Protein AF-A0A644SM08-F1 (afdb_monomer)

Secondary structure (DSSP, 8-state):
---HHHHHHHSEEEEEE-SS-EEEEEEEEE-GGGTTTTS-EEEEEEEETTB--HHHHHHHHHHHHHGGGGHHHHHHHHHHHS-HHHHSS---EEEEEEEE-SS-SS-SEEEEEEEEEEETTEEEEEEEEEEEETTEEEEEEE-S-TTS---

Sequence (151 aa):
MFTIQKIKDNFHLSKTFSFNENIGSYTETLTEEFSDFGGFCDIYIEEFNNEILQNQVDVFNNFLQNFKNYLPQINSYIFSNLTAFEKDTDNELIFDVVFVPQNNSKYDLVLICGKKIKFLFLDRRITLRIEFKNGLVKTIKRTNNSTEDNN

pLDDT: mean 87.85, std 10.82, range [53.0, 97.88]

Structure (mmCIF, N/CA/C/O backbone):
data_AF-A0A644SM08-F1
#
_entry.id   AF-A0A644SM08-F1
#
loop_
_atom_site.group_PDB
_atom_site.id
_atom_site.type_symbol
_atom_site.label_atom_id
_atom_site.label_alt_id
_atom_site.label_comp_id
_atom_site.label_asym_id
_atom_site.label_entity_id
_atom_site.label_seq_id
_atom_site.pdbx_PDB_ins_code
_atom_site.Cartn_x
_atom_site.Cartn_y
_atom_site.Cartn_z
_atom_site.occupancy
_atom_site.B_iso_or_equiv
_atom_site.auth_seq_id
_atom_site.auth_comp_id
_atom_site.auth_asym_id
_atom_site.auth_atom_id
_atom_site.pdbx_PDB_model_num
ATOM 1 N N . MET A 1 1 ? -9.375 13.840 3.794 1.00 89.31 1 MET A N 1
ATOM 2 C CA . MET A 1 1 ? -8.944 12.959 4.903 1.00 89.31 1 MET A CA 1
ATOM 3 C C . MET A 1 1 ? -10.092 12.052 5.307 1.00 89.31 1 MET A C 1
ATOM 5 O O . MET A 1 1 ? -11.234 12.511 5.418 1.00 89.31 1 MET A O 1
ATOM 9 N N . PHE A 1 2 ? -9.775 10.776 5.486 1.00 94.94 2 PHE A N 1
ATOM 10 C CA . PHE A 1 2 ? -10.678 9.722 5.926 1.00 94.94 2 PHE A CA 1
ATOM 11 C C . PHE A 1 2 ? -10.807 9.707 7.451 1.00 94.94 2 PHE A C 1
ATOM 13 O O . PHE A 1 2 ? -9.901 10.124 8.170 1.00 94.94 2 PHE A O 1
ATOM 20 N N . THR A 1 3 ? -11.948 9.223 7.930 1.00 97.75 3 THR A N 1
ATOM 21 C CA . THR A 1 3 ? -12.199 8.869 9.332 1.00 97.75 3 THR A CA 1
ATOM 22 C C . THR A 1 3 ? -12.580 7.393 9.382 1.00 97.75 3 THR A C 1
ATOM 24 O O . THR A 1 3 ? -12.986 6.845 8.356 1.00 97.75 3 THR A O 1
ATOM 27 N N . ILE A 1 4 ? -12.515 6.758 10.559 1.00 97.44 4 ILE A N 1
ATOM 28 C CA . ILE A 1 4 ? -13.003 5.376 10.728 1.00 97.44 4 ILE A CA 1
ATOM 29 C C . ILE A 1 4 ? -14.440 5.256 10.208 1.00 97.44 4 ILE A C 1
ATOM 31 O O . ILE A 1 4 ? -14.737 4.355 9.434 1.00 97.44 4 ILE A O 1
ATOM 35 N N . GLN A 1 5 ? -15.312 6.203 10.573 1.00 96.75 5 GLN A N 1
ATOM 36 C CA . GLN A 1 5 ? -16.707 6.198 10.137 1.00 96.75 5 GLN A CA 1
ATOM 37 C C . GLN A 1 5 ? -16.832 6.266 8.608 1.00 96.75 5 GLN A C 1
ATOM 39 O O . GLN A 1 5 ? -17.524 5.445 8.025 1.00 96.75 5 GLN A O 1
ATOM 44 N N . LYS A 1 6 ? -16.092 7.165 7.940 1.00 96.31 6 LYS A N 1
ATOM 45 C CA . LYS A 1 6 ? -16.103 7.253 6.469 1.00 96.31 6 LYS A CA 1
ATOM 46 C C . LYS A 1 6 ? -15.621 5.972 5.795 1.00 96.31 6 LYS A C 1
ATOM 48 O O . LYS A 1 6 ? -16.157 5.614 4.757 1.00 96.31 6 LYS A O 1
ATOM 53 N N . ILE A 1 7 ? -14.611 5.306 6.358 1.00 96.31 7 ILE A N 1
ATOM 54 C CA . ILE A 1 7 ? -14.143 4.015 5.840 1.00 96.31 7 ILE A CA 1
ATOM 55 C C . ILE A 1 7 ? -15.256 2.979 5.989 1.00 96.31 7 ILE A C 1
ATOM 57 O O . ILE A 1 7 ? -15.602 2.323 5.019 1.00 96.31 7 ILE A O 1
ATOM 61 N N . LYS A 1 8 ? -15.876 2.880 7.169 1.00 95.06 8 LYS A N 1
ATOM 62 C CA . LYS A 1 8 ? -16.958 1.919 7.419 1.00 95.06 8 LYS A CA 1
ATOM 63 C C . LYS A 1 8 ? -18.197 2.146 6.549 1.00 95.06 8 LYS A C 1
ATOM 65 O O . LYS A 1 8 ? -18.844 1.171 6.186 1.00 95.06 8 LYS A O 1
ATOM 70 N N . ASP A 1 9 ? -18.515 3.402 6.248 1.00 95.19 9 ASP A N 1
ATOM 71 C CA . ASP A 1 9 ? -19.698 3.769 5.464 1.00 95.19 9 ASP A CA 1
ATOM 72 C C . ASP A 1 9 ? -19.484 3.598 3.957 1.00 95.19 9 ASP A C 1
ATOM 74 O O . ASP A 1 9 ? -20.421 3.239 3.247 1.00 95.19 9 ASP A O 1
ATOM 78 N N . ASN A 1 10 ? -18.269 3.868 3.468 1.00 94.94 10 ASN A N 1
ATOM 79 C CA . ASN A 1 10 ? -18.007 3.949 2.033 1.00 94.94 10 ASN A CA 1
ATOM 80 C C . ASN A 1 10 ? -17.279 2.722 1.480 1.00 94.94 10 ASN A C 1
ATOM 82 O O . ASN A 1 10 ? -17.502 2.377 0.330 1.00 94.94 10 ASN A O 1
ATOM 86 N N . PHE A 1 11 ? -16.419 2.070 2.268 1.00 96.06 11 PHE A N 1
ATOM 87 C CA . PHE A 1 11 ? -15.600 0.967 1.770 1.00 96.06 11 PHE A CA 1
ATOM 88 C C . PHE A 1 11 ? -16.375 -0.345 1.874 1.00 96.06 11 PHE A C 1
ATOM 90 O O . PHE A 1 11 ? -17.098 -0.600 2.841 1.00 96.06 11 PHE A O 1
ATOM 97 N N . HIS A 1 12 ? -16.155 -1.235 0.914 1.00 95.38 12 HIS A N 1
ATOM 98 C CA . HIS A 1 12 ? -16.712 -2.575 0.944 1.00 95.38 12 HIS A CA 1
ATOM 99 C C . HIS A 1 12 ? -15.970 -3.452 1.959 1.00 95.38 12 HIS A C 1
ATOM 101 O O . HIS A 1 12 ? -14.757 -3.647 1.859 1.00 95.38 12 HIS A O 1
ATOM 107 N N . LEU A 1 13 ? -16.700 -4.037 2.908 1.00 92.12 13 LEU A N 1
ATOM 108 C CA . LEU A 1 13 ? -16.140 -4.970 3.880 1.00 92.12 13 LEU A CA 1
ATOM 109 C C . LEU A 1 13 ? -16.097 -6.397 3.322 1.00 92.12 13 LEU A C 1
ATOM 111 O O . LEU A 1 13 ? -17.131 -7.034 3.129 1.00 92.12 13 LEU A O 1
ATOM 115 N N . SER A 1 14 ? -14.890 -6.927 3.137 1.00 87.62 14 SER A N 1
ATOM 116 C CA . SER A 1 14 ? -14.657 -8.346 2.869 1.00 87.62 14 SER A CA 1
ATOM 117 C C . SER A 1 14 ? -14.242 -9.053 4.155 1.00 87.62 14 SER A C 1
ATOM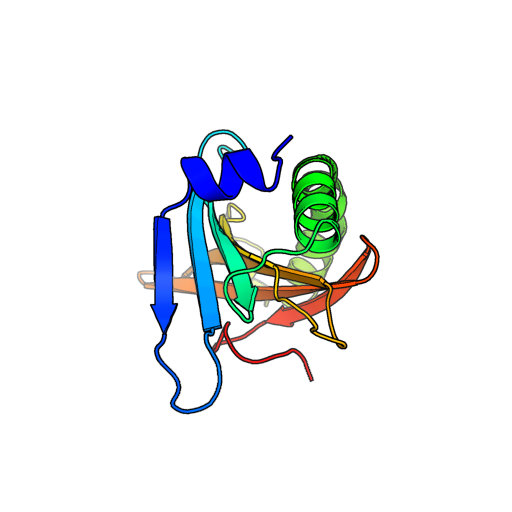 119 O O . SER A 1 14 ? -13.272 -8.654 4.797 1.00 87.62 14 SER A O 1
ATOM 121 N N . LYS A 1 15 ? -14.961 -10.110 4.544 1.00 81.50 15 LYS A N 1
ATOM 122 C CA . LYS A 1 15 ? -14.636 -10.906 5.736 1.00 81.50 15 LYS A CA 1
ATOM 123 C C . LYS A 1 15 ? -14.045 -12.248 5.348 1.00 81.50 15 LYS A C 1
ATOM 125 O O . LYS A 1 15 ? -14.609 -12.955 4.515 1.00 81.50 15 LYS A O 1
ATOM 130 N N . THR A 1 16 ? -12.973 -12.632 6.030 1.00 71.12 16 THR A N 1
ATOM 131 C CA . THR A 1 16 ? -12.453 -13.998 5.985 1.00 71.12 16 THR A CA 1
ATOM 132 C C . THR A 1 16 ? -12.786 -14.665 7.312 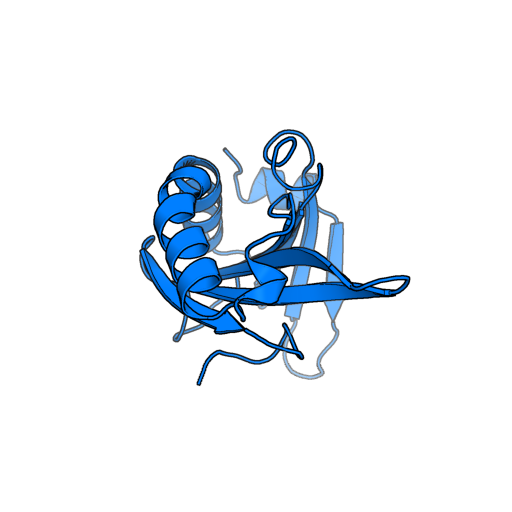1.00 71.12 16 THR A C 1
ATOM 134 O O . THR A 1 16 ? -12.274 -14.284 8.360 1.00 71.12 16 THR A O 1
ATOM 137 N N . PHE A 1 17 ? -13.686 -15.648 7.289 1.00 54.59 17 PHE A N 1
ATOM 138 C CA . PHE A 1 17 ? -14.076 -16.346 8.511 1.00 54.59 17 PHE A CA 1
ATOM 139 C C . PHE A 1 17 ? -12.970 -17.331 8.912 1.00 54.59 17 PHE A C 1
ATOM 141 O O . PHE A 1 17 ? -12.746 -18.332 8.230 1.00 54.59 17 PHE A O 1
ATOM 148 N N . SER A 1 18 ? -12.273 -17.046 10.010 1.00 58.38 18 SER A N 1
ATOM 149 C CA . SER A 1 18 ? -11.349 -17.969 10.671 1.00 58.38 18 SER A CA 1
ATOM 150 C C . SER A 1 18 ? -12.001 -18.480 11.956 1.00 58.38 18 SER A C 1
ATOM 152 O O . SER A 1 18 ? -12.694 -17.738 12.646 1.00 58.38 18 SER A O 1
ATOM 154 N N . PHE A 1 19 ? -11.785 -19.756 12.293 1.00 53.00 19 PHE A N 1
ATOM 155 C CA . PHE A 1 19 ? -12.400 -20.408 13.460 1.00 53.00 19 PHE A CA 1
ATOM 156 C C . PHE A 1 19 ? -12.102 -19.712 14.801 1.00 53.00 19 PHE A C 1
ATOM 158 O O . PHE A 1 19 ? -12.858 -19.913 15.747 1.00 53.00 19 PHE A O 1
ATOM 165 N N . ASN A 1 20 ? -11.043 -18.898 14.881 1.00 55.78 20 ASN A N 1
ATOM 166 C CA . ASN A 1 20 ? -10.598 -18.257 16.122 1.00 55.78 20 ASN A CA 1
ATOM 167 C C . ASN A 1 20 ? -10.485 -16.727 16.040 1.00 55.78 20 ASN A C 1
ATOM 169 O O . ASN A 1 20 ? -10.263 -16.097 17.070 1.00 55.78 20 ASN A O 1
ATOM 173 N N . GLU A 1 21 ? -10.616 -16.121 14.855 1.00 63.12 21 GLU A N 1
ATOM 174 C CA . GLU A 1 21 ? -10.389 -14.684 14.658 1.00 63.12 21 GLU A CA 1
ATOM 175 C C . GLU A 1 21 ? -11.327 -14.132 13.579 1.00 63.12 21 GLU A C 1
ATOM 177 O O . GLU A 1 21 ? -11.456 -14.697 12.492 1.00 63.12 21 GLU A O 1
ATOM 182 N N . ASN A 1 22 ? -11.979 -13.004 13.871 1.00 73.62 22 ASN A N 1
ATOM 183 C CA . ASN A 1 22 ? -12.723 -12.253 12.863 1.00 73.62 22 ASN A CA 1
ATOM 184 C C . ASN A 1 22 ? -11.749 -11.300 12.172 1.00 73.62 22 ASN A C 1
ATOM 186 O O . ASN A 1 22 ? -11.550 -10.181 12.648 1.00 73.62 22 ASN A O 1
ATOM 190 N N . ILE A 1 23 ? -11.138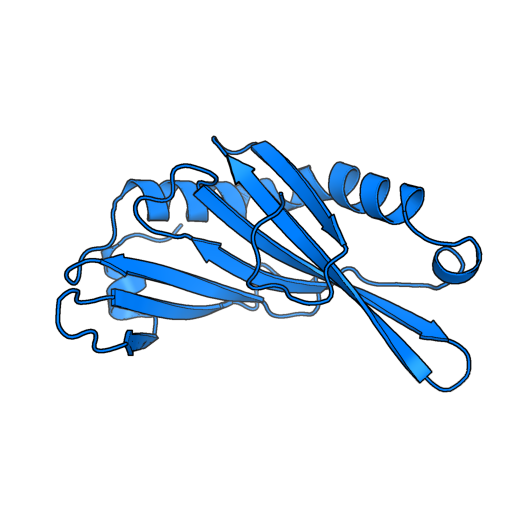 -11.770 11.085 1.00 84.50 23 ILE A N 1
ATOM 191 C CA . ILE A 1 23 ? -10.262 -10.960 10.238 1.00 84.50 23 ILE A CA 1
ATOM 192 C C . ILE A 1 23 ? -11.048 -10.533 9.002 1.00 84.50 23 ILE A C 1
ATOM 194 O O . ILE A 1 23 ? -11.675 -11.348 8.315 1.00 84.50 23 ILE A O 1
ATOM 198 N N . GLY A 1 24 ? -11.009 -9.246 8.706 1.00 89.50 24 GLY A N 1
ATOM 199 C CA . GLY A 1 24 ? -11.612 -8.678 7.511 1.00 89.50 24 GLY A CA 1
ATOM 200 C C . GLY A 1 24 ? -10.750 -7.565 6.947 1.00 89.50 24 GLY A C 1
ATOM 201 O O . GLY A 1 24 ? -9.762 -7.163 7.551 1.00 89.50 24 GLY A O 1
ATOM 202 N N . SER A 1 25 ? -11.148 -7.054 5.791 1.00 92.69 25 SER A N 1
ATOM 203 C CA . SER A 1 25 ? -10.562 -5.853 5.213 1.00 92.69 25 SER A CA 1
ATOM 204 C C . SER A 1 25 ? -11.657 -4.988 4.618 1.00 92.69 25 SER A C 1
ATOM 206 O O . SER A 1 25 ? -12.497 -5.466 3.851 1.00 92.69 25 SER A O 1
ATOM 208 N N . TYR A 1 26 ? -11.616 -3.703 4.944 1.00 95.88 26 TYR A N 1
ATOM 209 C CA . TYR A 1 26 ? -12.343 -2.678 4.213 1.00 95.88 26 TYR A CA 1
ATOM 210 C C . TYR A 1 26 ? -11.579 -2.360 2.933 1.00 95.88 26 TYR A C 1
ATOM 212 O O . TYR A 1 26 ? -10.374 -2.104 2.973 1.00 95.88 26 TYR A O 1
ATOM 220 N N . THR A 1 27 ? -12.288 -2.399 1.810 1.00 96.31 27 THR A N 1
ATOM 221 C CA . THR A 1 27 ? -11.727 -2.299 0.462 1.00 96.31 27 THR A CA 1
ATOM 222 C C . THR A 1 27 ? -12.416 -1.219 -0.354 1.00 96.31 27 THR A C 1
ATOM 224 O O . THR A 1 27 ? -13.639 -1.106 -0.311 1.00 96.31 27 THR A O 1
ATOM 227 N N . GLU A 1 28 ? -11.638 -0.426 -1.081 1.00 96.31 28 GLU A N 1
ATOM 228 C CA . GLU A 1 28 ? -12.138 0.604 -1.996 1.00 96.31 28 GLU A CA 1
ATOM 229 C C . GLU A 1 28 ? -11.099 0.879 -3.083 1.00 96.31 28 GLU A C 1
ATOM 231 O O . GLU A 1 28 ? -9.901 0.776 -2.823 1.00 96.31 28 GLU A O 1
ATOM 236 N N . THR A 1 29 ? -11.541 1.270 -4.275 1.00 96.19 29 THR A N 1
ATOM 237 C CA . THR A 1 29 ? -10.649 1.714 -5.349 1.00 96.19 29 THR A CA 1
ATOM 238 C C . THR A 1 29 ? -10.665 3.238 -5.418 1.00 96.19 29 THR A C 1
ATOM 240 O O . THR A 1 29 ? -11.677 3.851 -5.753 1.00 96.19 29 THR A O 1
ATOM 243 N N . LEU A 1 30 ? -9.526 3.870 -5.133 1.00 95.12 30 LEU A N 1
ATOM 244 C CA . LEU A 1 30 ? -9.377 5.322 -5.250 1.00 95.12 30 LEU A CA 1
ATOM 245 C C . LEU A 1 30 ? -8.804 5.692 -6.615 1.00 95.12 30 LEU A C 1
ATOM 247 O O . LEU A 1 30 ? -7.821 5.101 -7.057 1.00 95.12 30 LEU A O 1
ATOM 251 N N . THR A 1 31 ? -9.392 6.693 -7.270 1.00 92.50 31 THR A N 1
ATOM 252 C CA . THR A 1 31 ? -9.002 7.117 -8.626 1.00 92.50 31 THR A CA 1
ATOM 253 C C . THR A 1 31 ? -8.380 8.509 -8.664 1.00 92.50 31 THR A C 1
ATOM 255 O O . THR A 1 31 ? -7.340 8.699 -9.290 1.00 92.50 31 THR A O 1
ATOM 258 N N . GLU A 1 32 ? -8.988 9.494 -7.996 1.00 90.12 32 GLU A N 1
ATOM 259 C CA . GLU A 1 32 ? -8.588 10.904 -8.112 1.00 90.12 32 GLU A CA 1
ATOM 260 C C . GLU A 1 32 ? -7.169 11.148 -7.588 1.00 90.12 32 GLU A C 1
ATOM 262 O O . GLU A 1 32 ? -6.368 11.819 -8.237 1.00 90.12 32 GLU A O 1
ATOM 267 N N . GLU A 1 33 ? -6.816 10.552 -6.449 1.00 88.50 33 GLU A N 1
ATOM 268 C CA . GLU A 1 33 ? -5.497 10.704 -5.836 1.00 88.50 33 GLU A CA 1
ATOM 269 C C . GLU A 1 33 ? -4.368 10.060 -6.659 1.00 88.50 33 GLU A C 1
ATOM 271 O O . GLU A 1 33 ? -3.203 10.437 -6.503 1.00 88.50 33 GLU A O 1
ATOM 276 N N . PHE A 1 34 ? -4.701 9.119 -7.549 1.00 90.88 34 PHE A N 1
ATOM 277 C CA . PHE A 1 34 ? -3.749 8.285 -8.288 1.00 90.88 34 PHE A CA 1
ATOM 278 C C . PHE A 1 34 ? -3.815 8.479 -9.811 1.00 90.88 34 PHE A C 1
ATOM 280 O O . PHE A 1 34 ? -3.293 7.648 -10.558 1.00 90.88 34 PHE A O 1
ATOM 287 N N . SER A 1 35 ? -4.391 9.593 -10.286 1.00 88.69 35 SER A N 1
ATOM 288 C CA . SER A 1 35 ? -4.513 9.916 -11.719 1.00 88.69 35 SER A CA 1
ATOM 289 C C . SER A 1 35 ? -3.186 9.812 -12.477 1.00 88.69 35 SER A C 1
ATOM 291 O O . SER A 1 35 ? -3.143 9.281 -13.582 1.00 88.69 35 SER A O 1
ATOM 293 N N . ASP A 1 36 ? -2.097 10.262 -11.849 1.00 88.19 36 ASP A N 1
ATOM 294 C CA . ASP A 1 36 ? -0.753 10.289 -12.439 1.00 88.19 36 ASP A CA 1
ATOM 295 C C . ASP A 1 36 ? 0.009 8.957 -12.261 1.00 88.19 36 ASP A C 1
ATOM 297 O O . ASP A 1 36 ? 1.167 8.846 -12.661 1.00 88.19 36 ASP A O 1
ATOM 301 N N . PHE A 1 37 ? -0.609 7.953 -11.624 1.00 89.31 37 PHE A N 1
ATOM 302 C CA . PHE A 1 37 ? 0.033 6.699 -11.205 1.00 89.31 37 PHE A CA 1
ATOM 303 C C . PHE A 1 37 ? -0.749 5.461 -11.658 1.00 89.31 37 PHE A C 1
ATOM 305 O O . PHE A 1 37 ? -0.942 4.515 -10.895 1.00 89.31 37 PHE A O 1
ATOM 312 N N . GLY A 1 38 ? -1.210 5.467 -12.910 1.00 83.38 38 GLY A N 1
ATOM 313 C CA . GLY A 1 38 ? -2.005 4.384 -13.501 1.00 83.38 38 GLY A CA 1
ATOM 314 C C . GLY A 1 38 ? -3.522 4.559 -13.376 1.00 83.38 38 GLY A C 1
ATOM 315 O O . GLY A 1 38 ? -4.265 3.741 -13.911 1.00 83.38 38 GLY A O 1
ATOM 316 N N . GLY A 1 39 ? -3.984 5.637 -12.732 1.00 87.81 39 GLY A N 1
ATOM 317 C CA . GLY A 1 39 ? -5.380 6.083 -12.749 1.00 87.81 39 GLY A CA 1
ATOM 318 C C . GLY A 1 39 ? -6.277 5.500 -11.658 1.00 87.81 39 GLY A C 1
ATOM 319 O O . GLY A 1 39 ? -7.381 6.002 -11.461 1.00 87.81 39 GLY A O 1
ATOM 320 N N . PHE A 1 40 ? -5.825 4.468 -10.947 1.00 91.50 40 PHE A N 1
ATOM 321 C CA . PHE A 1 40 ? -6.528 3.890 -9.806 1.00 91.50 40 PHE A CA 1
ATOM 322 C C . PHE A 1 40 ? -5.557 3.161 -8.875 1.00 91.50 40 PHE A C 1
ATOM 324 O O . PHE A 1 40 ? -4.498 2.722 -9.316 1.00 91.50 40 PHE A O 1
ATOM 331 N N . CYS A 1 41 ? -5.933 3.021 -7.605 1.00 95.44 41 CYS A N 1
ATOM 332 C CA . CYS A 1 41 ? -5.220 2.227 -6.612 1.00 95.44 41 CYS A CA 1
ATOM 333 C C . CYS A 1 41 ? -6.220 1.572 -5.656 1.00 95.44 41 CYS A C 1
ATOM 335 O O . CYS A 1 41 ? -7.104 2.247 -5.119 1.00 95.44 41 CYS A O 1
ATOM 337 N N . ASP A 1 42 ? -6.066 0.270 -5.426 1.00 96.31 42 ASP A N 1
ATOM 338 C CA . ASP A 1 42 ? -6.918 -0.466 -4.499 1.00 96.31 42 ASP A CA 1
ATOM 339 C C . ASP A 1 42 ? -6.411 -0.312 -3.065 1.00 96.31 42 ASP A C 1
ATOM 341 O O . ASP A 1 42 ? -5.240 -0.538 -2.750 1.00 96.31 42 ASP A O 1
ATOM 345 N N . ILE A 1 43 ? -7.309 0.055 -2.165 1.00 97.19 43 ILE A N 1
ATOM 346 C CA . ILE A 1 43 ? -7.017 0.289 -0.758 1.00 97.19 43 ILE A CA 1
ATOM 347 C C . ILE A 1 43 ? -7.563 -0.870 0.055 1.00 97.19 43 ILE A C 1
ATOM 349 O O . ILE A 1 43 ? -8.714 -1.257 -0.110 1.00 97.19 43 ILE A O 1
ATOM 353 N N . TYR A 1 44 ? -6.749 -1.387 0.968 1.00 96.69 44 TYR A N 1
ATOM 354 C CA . TYR A 1 44 ? -7.114 -2.441 1.904 1.00 96.69 44 TYR A CA 1
ATOM 355 C C . TYR A 1 44 ? -6.748 -1.989 3.314 1.00 96.69 44 TYR A C 1
ATOM 357 O O . TYR A 1 44 ? -5.572 -1.800 3.626 1.00 96.69 44 TYR A O 1
ATOM 365 N N . ILE A 1 45 ? -7.745 -1.829 4.179 1.00 97.06 45 ILE A N 1
ATOM 366 C CA . ILE A 1 45 ? -7.547 -1.529 5.600 1.00 97.06 45 ILE A CA 1
ATOM 367 C C . ILE A 1 45 ? -8.038 -2.733 6.389 1.00 97.06 45 ILE A C 1
ATOM 369 O O . ILE A 1 45 ? -9.231 -3.033 6.382 1.00 97.06 45 ILE A O 1
ATOM 373 N N . GLU A 1 46 ? -7.107 -3.434 7.026 1.00 95.12 46 GLU A N 1
ATOM 374 C CA . GLU A 1 46 ? -7.404 -4.639 7.795 1.00 95.12 46 GLU A CA 1
ATOM 375 C C . GLU A 1 46 ? -8.207 -4.295 9.053 1.00 95.12 46 GLU A C 1
ATOM 377 O O . GLU A 1 46 ? -7.934 -3.300 9.730 1.00 95.12 46 GLU A O 1
ATOM 382 N N . GLU A 1 47 ? -9.185 -5.137 9.365 1.00 93.06 47 GLU A N 1
ATOM 383 C CA . GLU A 1 47 ? -9.875 -5.166 10.644 1.00 93.06 47 GLU A CA 1
ATOM 384 C C . GLU A 1 47 ? -9.620 -6.489 11.370 1.00 93.06 47 GLU A C 1
ATOM 386 O O . GLU A 1 47 ? -9.514 -7.567 10.781 1.00 93.06 47 GLU A O 1
ATOM 391 N N . PHE A 1 48 ? -9.608 -6.391 12.687 1.00 91.25 48 PHE A N 1
ATOM 392 C CA . PHE A 1 48 ? -9.450 -7.477 13.627 1.00 91.25 48 PHE A CA 1
ATOM 393 C C . PHE A 1 48 ? -10.531 -7.314 14.681 1.00 91.25 48 PHE A C 1
ATOM 395 O O . PHE A 1 48 ? -10.696 -6.242 15.266 1.00 91.25 48 PHE A O 1
ATOM 402 N N . ASN A 1 49 ? -11.303 -8.374 14.908 1.00 88.94 49 ASN A N 1
ATOM 403 C CA . ASN A 1 49 ? -12.457 -8.355 15.807 1.00 88.94 49 ASN A CA 1
ATOM 404 C C . ASN A 1 49 ? -13.493 -7.264 15.470 1.00 88.94 49 ASN A C 1
ATOM 406 O O . ASN A 1 49 ? -14.187 -6.769 16.355 1.00 88.94 49 ASN A O 1
ATOM 410 N N . ASN A 1 50 ? -13.676 -6.975 14.176 1.00 88.19 50 ASN A N 1
ATOM 411 C CA . ASN A 1 50 ? -14.594 -5.955 13.643 1.00 88.19 50 ASN A CA 1
ATOM 412 C C . ASN A 1 50 ? -14.215 -4.496 13.989 1.00 88.19 50 ASN A C 1
ATOM 414 O O . ASN A 1 50 ? -15.064 -3.590 13.986 1.00 88.19 50 ASN A O 1
ATOM 418 N N . GLU A 1 51 ? -12.947 -4.256 14.326 1.00 91.69 51 GLU A N 1
ATOM 419 C CA . GLU A 1 51 ? -12.431 -2.938 14.684 1.00 91.69 51 GLU A CA 1
ATOM 420 C C . GLU A 1 51 ? -11.300 -2.504 13.751 1.00 91.69 51 GLU A C 1
ATOM 422 O O . GLU A 1 51 ? -10.413 -3.285 13.430 1.00 91.69 51 GLU A O 1
ATOM 427 N N . ILE A 1 52 ? -11.319 -1.221 13.379 1.00 95.25 52 ILE A N 1
ATOM 428 C CA . ILE A 1 52 ? -10.197 -0.511 12.753 1.00 95.25 52 ILE A CA 1
ATOM 429 C C . ILE A 1 52 ? -9.658 0.458 13.803 1.00 95.25 52 ILE A C 1
ATOM 431 O O . ILE A 1 52 ? -10.435 1.173 14.443 1.00 95.25 52 ILE A O 1
ATOM 435 N N . LEU A 1 53 ? -8.340 0.524 13.969 1.00 96.62 53 LEU A N 1
ATOM 436 C CA . LEU A 1 53 ? -7.704 1.443 14.909 1.00 96.62 53 LEU A CA 1
ATOM 437 C C . LEU A 1 53 ? -7.522 2.834 14.293 1.00 96.62 53 LEU A C 1
ATOM 439 O O . LEU A 1 53 ? -7.201 2.971 13.114 1.00 96.62 53 LEU A O 1
ATOM 443 N N . GLN A 1 54 ? -7.615 3.881 15.121 1.00 97.06 54 GLN A N 1
ATOM 444 C CA . GLN A 1 54 ? -7.377 5.265 14.681 1.00 97.06 54 GLN A CA 1
ATOM 445 C C . GLN A 1 54 ? -5.985 5.442 14.052 1.00 97.06 54 GLN A C 1
ATOM 447 O O . GLN A 1 54 ? -5.860 6.075 13.011 1.00 97.06 54 GLN A O 1
ATOM 452 N N . ASN A 1 55 ? -4.975 4.779 14.622 1.00 96.19 55 ASN A N 1
ATOM 453 C CA . ASN A 1 55 ? -3.625 4.666 14.067 1.00 96.19 55 ASN A CA 1
ATOM 454 C C . ASN A 1 55 ? -3.629 4.318 12.564 1.00 96.19 55 ASN A C 1
ATOM 456 O O . ASN A 1 55 ? -2.977 5.005 11.784 1.00 96.19 55 ASN A O 1
ATOM 460 N N . GLN A 1 56 ? -4.380 3.297 12.140 1.00 97.31 56 GLN A N 1
ATOM 461 C CA . GLN A 1 56 ? -4.394 2.867 10.735 1.00 97.31 56 GLN A CA 1
ATOM 462 C C . GLN A 1 56 ? -4.917 3.980 9.821 1.00 97.31 56 GLN A C 1
ATOM 464 O O . GLN A 1 56 ? 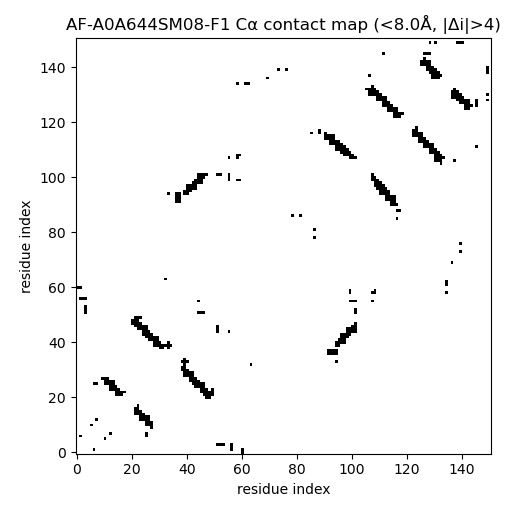-4.371 4.225 8.746 1.00 97.31 56 GLN A O 1
ATOM 469 N N . VAL A 1 57 ? -5.946 4.700 10.274 1.00 97.69 57 VAL A N 1
ATOM 470 C CA . VAL A 1 57 ? -6.518 5.841 9.550 1.00 97.69 57 VAL A CA 1
ATOM 471 C C . VAL A 1 57 ? -5.528 7.002 9.477 1.00 97.69 57 VAL A C 1
ATOM 473 O O . VAL A 1 57 ? -5.409 7.643 8.432 1.00 97.69 57 VAL A O 1
ATOM 476 N N . ASP A 1 58 ? -4.791 7.258 10.554 1.00 97.50 58 ASP A N 1
ATOM 477 C CA . ASP A 1 58 ? -3.767 8.301 10.599 1.00 97.50 58 ASP A CA 1
ATOM 478 C C . ASP A 1 58 ? -2.602 7.970 9.654 1.00 97.50 58 ASP A C 1
ATOM 480 O O . ASP A 1 58 ? -2.190 8.820 8.863 1.00 97.50 58 ASP A O 1
ATOM 484 N N . VAL A 1 59 ? -2.127 6.720 9.665 1.00 97.38 59 VAL A N 1
ATOM 485 C CA . VAL A 1 59 ? -1.091 6.210 8.754 1.00 97.38 59 VAL A CA 1
ATOM 486 C C . VAL A 1 59 ? -1.537 6.333 7.301 1.00 97.38 59 VAL A C 1
ATOM 488 O O . VAL A 1 59 ? -0.790 6.859 6.473 1.00 97.38 59 VAL A O 1
ATOM 491 N N . PHE A 1 60 ? -2.761 5.904 6.989 1.00 97.62 60 PHE A N 1
ATOM 492 C CA . PHE A 1 60 ? -3.305 5.978 5.638 1.00 97.62 60 PHE A CA 1
ATOM 493 C C . PHE A 1 60 ? -3.433 7.423 5.144 1.00 97.62 60 PHE A C 1
ATOM 495 O O . PHE A 1 60 ? -2.962 7.760 4.057 1.00 97.62 60 PHE A O 1
ATOM 502 N N . ASN A 1 61 ? -4.006 8.308 5.962 1.00 97.44 61 ASN A N 1
ATOM 503 C CA . ASN A 1 61 ? -4.122 9.726 5.629 1.00 97.44 61 ASN A CA 1
ATOM 504 C C . ASN A 1 61 ? -2.749 10.384 5.438 1.00 97.44 61 ASN A C 1
ATOM 506 O O . ASN A 1 61 ? -2.569 11.161 4.500 1.00 97.44 61 ASN A O 1
ATOM 510 N N . ASN A 1 62 ? -1.784 10.074 6.308 1.00 96.69 62 ASN A N 1
ATOM 511 C CA . ASN A 1 6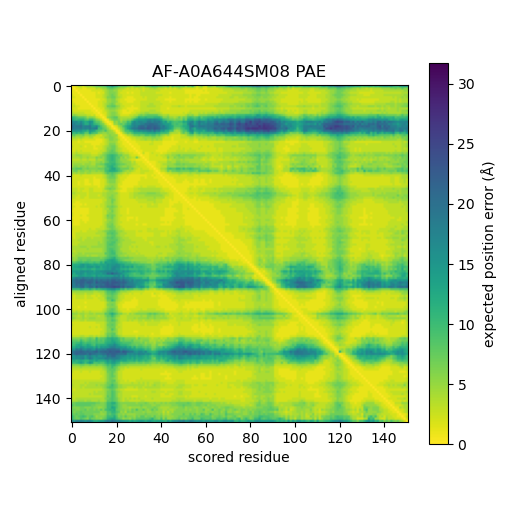2 ? -0.427 10.590 6.192 1.00 96.69 62 ASN A CA 1
ATOM 512 C C . ASN A 1 62 ? 0.240 10.114 4.895 1.00 96.69 62 ASN A C 1
ATOM 514 O O . ASN A 1 62 ? 0.897 10.906 4.223 1.00 96.69 62 ASN A O 1
ATOM 518 N N . PHE A 1 63 ? 0.041 8.852 4.508 1.00 96.62 63 PHE A N 1
ATOM 519 C CA . PHE A 1 63 ? 0.511 8.346 3.222 1.00 96.62 63 PHE A CA 1
ATOM 520 C C . PHE A 1 63 ? -0.125 9.102 2.050 1.00 96.62 63 PHE A C 1
ATOM 522 O O . PHE A 1 63 ? 0.609 9.623 1.216 1.00 96.62 63 PHE A O 1
ATOM 529 N N . LEU A 1 64 ? -1.455 9.249 2.010 1.00 95.31 64 LEU A N 1
ATOM 530 C CA . LEU A 1 64 ? -2.144 9.965 0.924 1.00 95.31 64 LEU A CA 1
ATOM 531 C C . LEU A 1 64 ? -1.658 11.412 0.756 1.00 95.31 64 LEU A C 1
ATOM 533 O O . LEU A 1 64 ? -1.584 11.917 -0.360 1.00 95.31 64 LEU A O 1
ATOM 537 N N . GLN A 1 65 ? -1.289 12.078 1.849 1.00 95.00 65 GLN A N 1
ATOM 538 C CA . GLN A 1 65 ? -0.748 13.438 1.795 1.00 95.00 65 GLN A CA 1
ATOM 539 C C . GLN A 1 65 ? 0.700 13.497 1.298 1.00 95.00 65 GLN A C 1
ATOM 541 O O . GLN A 1 65 ? 1.107 14.506 0.724 1.00 95.00 65 GLN A O 1
ATOM 546 N N . ASN A 1 66 ? 1.484 12.441 1.524 1.00 94.00 66 ASN A N 1
ATOM 547 C CA . ASN A 1 66 ? 2.937 12.484 1.377 1.00 94.00 66 ASN A CA 1
ATOM 548 C C . ASN A 1 66 ? 3.500 11.520 0.334 1.00 94.00 66 ASN A C 1
ATOM 550 O O . ASN A 1 66 ? 4.703 11.556 0.091 1.00 94.00 66 ASN A O 1
ATOM 554 N N . PHE A 1 67 ? 2.691 10.675 -0.310 1.00 92.38 67 PHE A N 1
ATOM 555 C CA . PHE A 1 67 ? 3.226 9.594 -1.140 1.00 92.38 67 PHE A CA 1
ATOM 556 C C . PHE A 1 67 ? 4.107 10.093 -2.296 1.00 92.38 67 PHE A C 1
ATOM 558 O O . PHE A 1 67 ? 5.105 9.458 -2.643 1.00 92.38 67 PHE A O 1
ATOM 565 N N . LYS A 1 68 ? 3.796 11.281 -2.838 1.00 92.00 68 LYS A N 1
ATOM 566 C CA . LYS A 1 68 ? 4.594 11.949 -3.877 1.00 92.00 68 LYS A CA 1
ATOM 567 C C . LYS A 1 68 ? 6.027 12.252 -3.413 1.00 92.00 68 LYS A C 1
ATOM 569 O O . LYS A 1 68 ? 6.952 12.215 -4.222 1.00 92.00 68 LYS A O 1
ATOM 574 N N . ASN A 1 69 ? 6.241 12.456 -2.113 1.00 93.19 69 ASN A N 1
ATOM 575 C CA . ASN A 1 69 ? 7.563 12.701 -1.530 1.00 93.19 69 ASN A CA 1
ATOM 576 C C . ASN A 1 69 ? 8.453 11.448 -1.542 1.00 93.19 69 ASN A C 1
ATOM 578 O O . ASN A 1 69 ? 9.675 11.570 -1.479 1.00 93.19 69 ASN A O 1
ATOM 582 N N . TYR A 1 70 ? 7.873 10.249 -1.661 1.00 90.94 70 TYR A N 1
ATOM 583 C CA . TYR A 1 70 ? 8.632 8.996 -1.740 1.00 90.94 70 TYR A CA 1
ATOM 584 C C . TYR A 1 70 ? 9.063 8.649 -3.173 1.00 90.94 70 TYR A C 1
ATOM 586 O O . TYR A 1 70 ? 9.930 7.793 -3.360 1.00 90.94 70 TYR A O 1
ATOM 594 N N . LEU A 1 71 ? 8.522 9.330 -4.193 1.00 89.69 71 LEU A N 1
ATOM 595 C CA . LEU A 1 71 ? 8.819 9.050 -5.603 1.00 89.69 71 LEU A CA 1
AT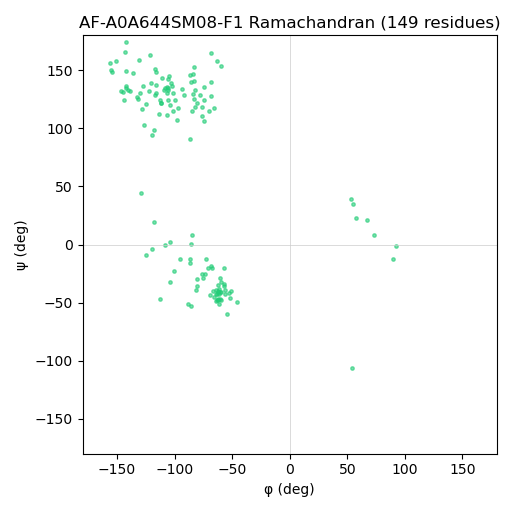OM 596 C C . LEU A 1 71 ? 10.314 9.115 -5.944 1.00 89.69 71 LEU A C 1
ATOM 598 O O . LEU A 1 71 ? 10.776 8.207 -6.634 1.00 89.69 71 LEU A O 1
ATOM 602 N N . PRO A 1 72 ? 11.111 10.096 -5.467 1.00 89.69 72 PRO A N 1
ATOM 603 C CA . PRO A 1 72 ? 12.545 10.111 -5.750 1.00 89.69 72 PRO A CA 1
ATOM 604 C C . PRO A 1 72 ? 13.261 8.854 -5.237 1.00 89.69 72 PRO A C 1
ATOM 606 O O . PRO A 1 72 ? 14.096 8.287 -5.940 1.00 89.69 72 PRO A O 1
ATOM 609 N N . GLN A 1 73 ? 12.901 8.377 -4.041 1.00 90.56 73 GLN A N 1
ATOM 610 C CA . GLN A 1 73 ? 13.487 7.174 -3.449 1.00 90.56 73 GLN A CA 1
ATOM 611 C C . GLN A 1 73 ? 13.067 5.910 -4.211 1.00 90.56 73 GLN A C 1
ATOM 613 O O . GLN A 1 73 ? 13.915 5.069 -4.510 1.00 90.56 73 GLN A O 1
ATOM 618 N N . ILE A 1 74 ? 11.786 5.799 -4.578 1.00 89.06 74 ILE A N 1
ATOM 619 C CA . ILE A 1 74 ? 11.255 4.674 -5.363 1.00 89.06 74 ILE A CA 1
ATOM 620 C C . ILE A 1 74 ? 11.911 4.634 -6.746 1.00 89.06 74 ILE A C 1
ATOM 622 O O . ILE A 1 74 ? 12.419 3.593 -7.162 1.00 89.06 74 ILE A O 1
ATOM 626 N N . ASN A 1 75 ? 11.979 5.773 -7.436 1.00 85.88 75 ASN A N 1
ATOM 627 C CA . ASN A 1 75 ? 12.601 5.879 -8.753 1.00 85.88 75 ASN A CA 1
ATOM 628 C C . ASN A 1 75 ? 14.102 5.574 -8.705 1.00 85.88 75 ASN A C 1
ATOM 630 O O . ASN A 1 75 ? 14.607 4.884 -9.588 1.00 85.88 75 ASN A O 1
ATOM 634 N N . SER A 1 76 ?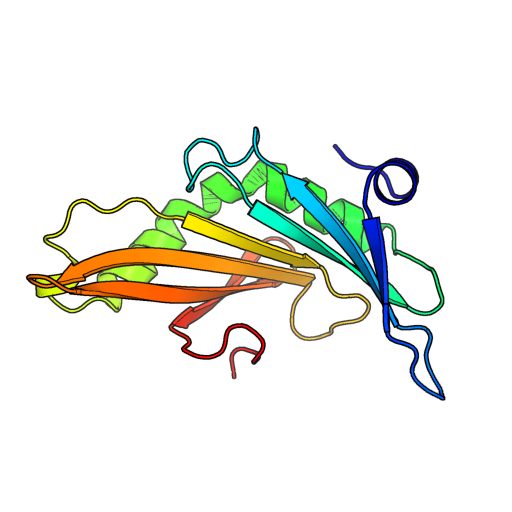 14.806 6.026 -7.664 1.00 87.25 76 SER A N 1
ATOM 635 C CA . SER A 1 76 ? 16.218 5.692 -7.445 1.00 87.25 76 SER A CA 1
ATOM 636 C C . SER A 1 76 ? 16.425 4.190 -7.216 1.00 87.25 76 SER A C 1
ATOM 638 O O . SER A 1 76 ? 17.322 3.583 -7.810 1.00 87.25 76 SER A O 1
ATOM 640 N N . TYR A 1 77 ? 15.561 3.548 -6.420 1.00 88.75 77 TYR A N 1
ATOM 641 C CA . TYR A 1 77 ? 15.606 2.098 -6.226 1.00 88.75 77 TYR A CA 1
ATOM 642 C C . TYR A 1 77 ? 15.358 1.348 -7.535 1.00 88.75 77 TYR A C 1
ATOM 644 O O . TYR A 1 77 ? 16.123 0.449 -7.881 1.00 88.75 77 TYR A O 1
ATOM 652 N N . ILE A 1 78 ? 14.327 1.742 -8.288 1.00 83.12 78 ILE A N 1
ATOM 653 C CA . ILE A 1 78 ? 14.046 1.187 -9.613 1.00 83.12 78 ILE A CA 1
ATOM 654 C C . ILE A 1 78 ? 15.302 1.330 -10.468 1.00 83.12 78 ILE A C 1
ATOM 656 O O . ILE A 1 78 ? 15.897 0.331 -10.851 1.00 83.12 78 ILE A O 1
ATOM 660 N N . PHE A 1 79 ? 15.789 2.549 -10.685 1.00 80.38 79 PHE A N 1
ATOM 661 C CA . PHE A 1 79 ? 16.937 2.801 -11.550 1.00 80.38 79 PHE A CA 1
ATOM 662 C C . PHE A 1 79 ? 18.203 2.035 -11.131 1.00 80.38 79 PHE A C 1
ATOM 664 O O . PHE A 1 79 ? 18.955 1.583 -11.988 1.00 80.38 79 PHE A O 1
ATOM 671 N N . SER A 1 80 ? 18.462 1.846 -9.841 1.00 82.50 80 SER A N 1
ATOM 672 C CA . SER A 1 80 ? 19.619 1.057 -9.390 1.00 82.50 80 SER A CA 1
ATOM 673 C C . SER A 1 80 ? 19.453 -0.455 -9.596 1.00 82.50 80 SER A C 1
ATOM 675 O O . SER A 1 80 ? 20.455 -1.144 -9.767 1.00 82.50 80 SER A O 1
ATOM 677 N N . ASN A 1 81 ? 18.218 -0.964 -9.638 1.00 78.44 81 ASN A N 1
ATOM 678 C CA . ASN A 1 81 ? 17.904 -2.396 -9.729 1.00 78.44 81 ASN A CA 1
ATOM 679 C C . ASN A 1 81 ? 17.344 -2.830 -11.098 1.00 78.44 81 ASN A C 1
ATOM 681 O O . ASN A 1 81 ? 17.044 -4.009 -11.301 1.00 78.44 81 ASN A O 1
ATOM 685 N N . LEU A 1 82 ? 17.199 -1.892 -12.036 1.00 75.88 82 LEU A N 1
ATOM 686 C CA . LEU A 1 82 ? 16.874 -2.164 -13.430 1.00 75.88 82 LEU A CA 1
ATOM 687 C C . LEU A 1 82 ? 18.128 -2.520 -14.228 1.00 75.88 82 LEU A C 1
ATOM 689 O O . LEU A 1 82 ? 19.182 -1.889 -14.105 1.00 75.88 82 LEU A O 1
ATOM 693 N N . THR A 1 83 ? 17.979 -3.487 -15.123 1.00 72.88 83 THR A N 1
ATOM 694 C CA . THR A 1 83 ? 18.929 -3.739 -16.209 1.00 72.88 83 THR A CA 1
ATOM 695 C C . THR A 1 83 ? 18.995 -2.534 -17.153 1.00 72.88 83 THR A C 1
ATOM 697 O O . THR A 1 83 ? 18.063 -1.733 -17.217 1.00 72.88 83 THR A O 1
ATOM 700 N N . ALA A 1 84 ? 20.089 -2.394 -17.911 1.00 73.50 84 ALA A N 1
ATOM 701 C CA . ALA A 1 84 ? 20.251 -1.293 -18.868 1.00 73.50 84 ALA A CA 1
ATOM 702 C C . ALA A 1 84 ? 19.062 -1.185 -19.843 1.00 73.50 84 ALA A C 1
ATOM 704 O O . ALA A 1 84 ? 18.526 -0.104 -20.038 1.00 73.50 84 ALA A O 1
ATOM 705 N N . PHE A 1 85 ? 18.572 -2.323 -20.344 1.00 69.50 85 PHE A N 1
ATOM 706 C CA . PHE A 1 85 ? 17.407 -2.380 -21.231 1.00 69.50 85 PHE A CA 1
ATOM 707 C C . PHE A 1 85 ? 16.123 -1.833 -20.583 1.00 69.50 85 PHE A C 1
ATOM 709 O O . PHE A 1 85 ? 15.344 -1.128 -21.217 1.00 69.50 85 PHE A O 1
ATOM 716 N N . GLU A 1 86 ? 15.887 -2.147 -19.309 1.00 71.38 86 GLU A N 1
ATOM 717 C CA . GLU A 1 86 ? 14.690 -1.698 -18.588 1.00 71.38 86 GLU A CA 1
ATOM 718 C C . GLU A 1 86 ? 14.700 -0.172 -18.335 1.00 71.38 86 GLU A C 1
ATOM 720 O O . GLU A 1 86 ? 13.645 0.411 -18.086 1.00 71.38 86 GLU A O 1
ATOM 725 N N . LYS A 1 87 ? 15.863 0.492 -18.414 1.00 70.62 87 LYS A N 1
ATOM 726 C CA . LYS A 1 87 ? 16.006 1.947 -18.213 1.00 70.62 87 LYS A CA 1
ATOM 727 C C . LYS A 1 87 ? 15.631 2.778 -19.437 1.00 70.62 87 LYS A C 1
ATOM 729 O O . LYS A 1 87 ? 15.149 3.890 -19.258 1.00 70.62 87 LYS A O 1
ATOM 734 N N . ASP A 1 88 ? 15.803 2.233 -20.638 1.00 62.66 88 ASP A N 1
ATOM 735 C CA . ASP A 1 88 ? 15.630 2.953 -21.911 1.00 62.66 88 ASP A CA 1
ATOM 736 C C . ASP A 1 88 ? 14.173 2.985 -22.409 1.00 62.66 88 ASP A C 1
ATOM 738 O O . ASP A 1 88 ? 13.894 3.398 -23.533 1.00 62.66 88 ASP A O 1
ATOM 742 N N . THR A 1 89 ? 13.221 2.534 -21.588 1.00 63.97 89 THR A N 1
ATOM 743 C CA . THR A 1 89 ? 11.794 2.529 -21.930 1.00 63.97 89 THR A CA 1
ATOM 744 C C . THR A 1 89 ? 11.059 3.679 -21.238 1.00 63.97 89 THR A C 1
ATOM 746 O O . THR A 1 89 ? 11.274 3.956 -20.053 1.00 63.97 89 THR A O 1
ATOM 749 N N . ASP A 1 90 ? 10.193 4.354 -21.993 1.00 60.31 90 ASP A N 1
ATOM 750 C CA . ASP A 1 90 ? 9.293 5.389 -21.487 1.00 60.31 90 ASP A CA 1
ATOM 751 C C . ASP A 1 90 ? 8.226 4.707 -20.630 1.00 60.31 90 ASP A C 1
ATOM 753 O O . ASP A 1 90 ? 7.502 3.833 -21.113 1.00 60.31 90 ASP A O 1
ATOM 757 N N . ASN A 1 91 ? 8.219 4.991 -19.331 1.00 63.78 91 ASN A N 1
ATOM 758 C CA . ASN A 1 91 ? 7.534 4.133 -18.375 1.00 63.78 91 ASN A CA 1
ATOM 759 C C . ASN A 1 91 ? 6.896 4.938 -17.247 1.00 63.78 91 ASN A C 1
ATOM 761 O O . ASN A 1 91 ? 7.592 5.607 -16.478 1.00 63.78 91 ASN A O 1
ATOM 765 N N . GLU A 1 92 ? 5.595 4.742 -17.086 1.00 77.62 92 GLU A N 1
ATOM 766 C CA . GLU A 1 92 ? 4.809 5.269 -15.978 1.00 77.62 92 GLU A CA 1
ATOM 767 C C . GLU A 1 92 ? 4.873 4.321 -14.773 1.00 77.62 92 GLU A C 1
ATOM 769 O O . GLU A 1 92 ? 4.871 3.090 -14.905 1.00 77.62 92 GLU A O 1
ATOM 774 N N . LEU A 1 93 ? 4.972 4.910 -13.582 1.00 87.31 93 LEU A N 1
ATOM 775 C CA . LEU A 1 93 ? 4.893 4.191 -12.317 1.00 87.31 93 LEU A CA 1
ATOM 776 C C . LEU A 1 93 ? 3.417 4.003 -11.969 1.00 87.31 93 LEU A C 1
ATOM 778 O O . LEU A 1 93 ? 2.679 4.976 -11.893 1.00 87.31 93 LEU A O 1
ATOM 782 N N . ILE A 1 94 ? 3.001 2.764 -11.744 1.00 90.69 94 ILE A N 1
ATOM 783 C CA . ILE A 1 94 ? 1.615 2.406 -11.440 1.00 90.69 94 ILE A CA 1
ATOM 784 C C . ILE A 1 94 ? 1.518 2.044 -9.964 1.00 90.69 94 ILE A C 1
ATOM 786 O O . ILE A 1 94 ? 2.318 1.242 -9.481 1.00 90.69 94 ILE A O 1
ATOM 790 N N . PHE A 1 95 ? 0.560 2.619 -9.248 1.00 94.12 95 PHE A N 1
ATOM 791 C CA . PHE A 1 95 ? 0.285 2.285 -7.853 1.00 94.12 95 PHE A CA 1
ATOM 792 C C . PHE A 1 95 ? -0.873 1.294 -7.817 1.00 94.12 95 PHE A C 1
ATOM 794 O O . PHE A 1 95 ? -2.004 1.660 -8.087 1.00 94.12 95 PHE A O 1
ATOM 801 N N . ASP A 1 96 ? -0.593 0.030 -7.509 1.00 93.69 96 ASP A N 1
ATOM 802 C CA . ASP A 1 96 ? -1.610 -1.019 -7.581 1.00 93.69 96 ASP A CA 1
ATOM 803 C C . ASP A 1 96 ? -2.424 -1.097 -6.297 1.00 93.69 96 ASP A C 1
ATOM 805 O O . ASP A 1 96 ? -3.648 -1.072 -6.336 1.00 93.69 96 ASP A O 1
ATOM 809 N N . VAL A 1 97 ? -1.734 -1.208 -5.159 1.00 96.50 97 VAL A N 1
ATOM 810 C CA . VAL A 1 97 ? -2.370 -1.524 -3.879 1.00 96.50 97 VAL A CA 1
ATOM 811 C C . VAL A 1 97 ? -1.730 -0.745 -2.744 1.00 96.50 97 VAL A C 1
ATOM 813 O O . VAL A 1 97 ? -0.506 -0.726 -2.615 1.00 96.50 97 VAL A O 1
ATOM 816 N N . VAL A 1 98 ? -2.555 -0.199 -1.858 1.00 97.81 98 VAL A N 1
ATOM 817 C CA . VAL A 1 98 ? -2.151 0.242 -0.521 1.00 97.81 98 VAL A CA 1
ATOM 818 C C . VAL A 1 98 ? -2.800 -0.672 0.508 1.00 97.81 98 VAL A C 1
ATOM 820 O O . VAL A 1 98 ? -4.021 -0.776 0.571 1.00 97.81 98 VAL A O 1
ATOM 823 N N . PHE A 1 99 ? -1.986 -1.315 1.338 1.00 97.62 99 PHE A N 1
ATOM 824 C CA . PHE A 1 99 ? -2.446 -2.177 2.422 1.00 97.62 99 PHE A CA 1
ATOM 825 C C . PHE A 1 99 ? -2.022 -1.622 3.780 1.00 97.62 99 PHE A C 1
ATOM 827 O O . PHE A 1 99 ? -0.846 -1.328 3.999 1.00 97.62 99 PHE A O 1
ATOM 834 N N . VAL A 1 100 ? -2.978 -1.501 4.697 1.00 97.75 100 VAL A N 1
ATOM 835 C CA . VAL A 1 100 ? -2.779 -1.011 6.062 1.00 97.75 100 VAL A CA 1
ATOM 836 C C . VAL A 1 100 ? -3.185 -2.119 7.037 1.00 97.75 100 VAL A C 1
ATOM 838 O O . VAL A 1 100 ? -4.374 -2.247 7.349 1.00 97.75 100 VAL A O 1
ATOM 841 N N . PRO A 1 101 ? -2.231 -2.947 7.499 1.00 95.56 101 PRO A N 1
ATOM 842 C CA . PRO A 1 101 ? -2.527 -4.035 8.424 1.00 95.56 101 PRO A CA 1
ATOM 843 C C . PRO A 1 101 ? -2.945 -3.506 9.796 1.00 95.56 101 PRO A C 1
ATOM 845 O O . PRO A 1 101 ? -2.657 -2.361 10.161 1.00 95.56 101 PRO A O 1
ATOM 848 N N . GLN A 1 102 ? -3.530 -4.379 10.604 1.00 93.19 102 GLN A N 1
ATOM 849 C CA . GLN A 1 102 ? -3.720 -4.146 12.024 1.00 93.19 102 GLN A CA 1
ATOM 850 C C . GLN A 1 102 ? -2.684 -4.945 12.817 1.00 93.19 102 GLN A C 1
ATOM 852 O O . GLN A 1 102 ? -2.373 -6.091 12.514 1.00 93.19 102 GLN A O 1
ATOM 857 N N . ASN A 1 103 ? -2.119 -4.340 13.864 1.00 86.31 103 ASN A N 1
ATOM 858 C CA . ASN A 1 103 ? -1.190 -5.004 14.791 1.00 86.31 103 ASN A CA 1
ATOM 859 C C . ASN A 1 103 ? 0.080 -5.615 14.152 1.00 86.31 103 ASN A C 1
ATOM 861 O O . ASN A 1 103 ? 0.721 -6.479 14.753 1.00 86.31 103 ASN A O 1
ATOM 865 N N . ASN A 1 104 ? 0.504 -5.153 12.973 1.00 90.44 104 ASN A N 1
ATOM 866 C CA . ASN A 1 104 ? 1.743 -5.624 12.357 1.00 90.44 104 ASN A CA 1
ATOM 867 C C . ASN A 1 104 ? 2.973 -4.918 12.959 1.00 90.44 104 ASN A C 1
ATOM 869 O O . ASN A 1 104 ? 3.119 -3.695 12.931 1.00 90.44 104 ASN A O 1
ATOM 873 N N . SER A 1 105 ? 3.899 -5.699 13.516 1.00 92.00 105 SER A N 1
ATOM 874 C CA . SER A 1 105 ? 5.110 -5.157 14.142 1.00 92.00 105 SER A CA 1
ATOM 875 C C . SER A 1 105 ? 6.162 -4.704 13.124 1.00 92.00 105 SER A C 1
ATOM 877 O O . SER A 1 105 ? 6.967 -3.818 13.423 1.00 92.00 105 SER A O 1
ATOM 879 N N . LYS A 1 106 ? 6.160 -5.267 11.910 1.00 94.38 106 LYS A N 1
ATOM 880 C CA . LYS A 1 106 ? 7.191 -5.028 10.895 1.00 94.38 106 LYS A CA 1
ATOM 881 C C . LYS A 1 106 ? 6.968 -3.726 10.132 1.00 94.38 106 LYS A C 1
ATOM 883 O O . LYS A 1 106 ? 7.953 -3.037 9.863 1.00 94.38 106 LYS A O 1
ATOM 888 N N . TYR A 1 107 ? 5.729 -3.389 9.802 1.00 96.25 107 TYR A N 1
ATOM 889 C CA . TYR A 1 107 ? 5.362 -2.215 9.008 1.00 96.25 107 TYR A CA 1
ATOM 890 C C . TYR A 1 107 ? 3.973 -1.715 9.397 1.00 96.25 107 TYR A C 1
ATOM 892 O O . TYR A 1 107 ? 3.170 -2.468 9.935 1.00 96.25 107 TYR A O 1
ATOM 900 N N . ASP A 1 108 ? 3.709 -0.444 9.115 1.00 97.31 108 ASP A N 1
ATOM 901 C CA . ASP A 1 108 ? 2.407 0.190 9.347 1.00 97.31 108 ASP A CA 1
ATOM 902 C C . ASP A 1 108 ? 1.583 0.280 8.055 1.00 97.31 108 ASP A C 1
ATOM 904 O O . ASP A 1 108 ? 0.364 0.393 8.104 1.00 97.31 108 ASP A O 1
ATOM 908 N N . LEU A 1 109 ? 2.251 0.242 6.896 1.00 97.88 109 LEU A N 1
ATOM 909 C CA . LEU A 1 109 ? 1.631 0.330 5.576 1.00 97.88 109 LEU A CA 1
ATOM 910 C C . LEU A 1 109 ? 2.516 -0.344 4.528 1.00 97.88 109 LEU A C 1
ATOM 912 O O . LEU A 1 109 ? 3.745 -0.315 4.619 1.00 97.88 109 LEU A O 1
ATOM 916 N N . VAL A 1 110 ? 1.882 -0.911 3.510 1.00 97.88 110 VAL A N 1
ATOM 917 C CA . VAL A 1 110 ? 2.531 -1.453 2.319 1.00 97.88 110 VAL A CA 1
ATOM 918 C C . VAL A 1 110 ? 1.972 -0.762 1.085 1.00 97.88 110 VAL A C 1
ATOM 920 O O . VAL A 1 110 ? 0.760 -0.677 0.922 1.00 97.88 110 VAL A O 1
ATOM 923 N N . LEU A 1 111 ? 2.857 -0.309 0.201 1.00 97.44 111 LEU A N 1
ATOM 924 C CA . LEU A 1 111 ? 2.517 0.069 -1.167 1.00 97.44 111 LEU A CA 1
ATOM 925 C C . LEU A 1 111 ? 3.036 -1.016 -2.107 1.00 97.44 111 LEU A C 1
ATOM 927 O O . LEU A 1 111 ? 4.233 -1.319 -2.121 1.00 97.44 111 LEU A O 1
ATOM 931 N N . ILE A 1 112 ? 2.143 -1.570 -2.916 1.00 96.25 112 ILE A N 1
ATOM 932 C CA . ILE A 1 112 ? 2.503 -2.347 -4.093 1.00 96.25 112 ILE A CA 1
ATOM 933 C C . ILE A 1 112 ? 2.417 -1.414 -5.287 1.00 96.25 112 ILE A C 1
ATOM 935 O O . ILE A 1 112 ? 1.355 -0.883 -5.606 1.00 96.25 112 ILE A O 1
ATOM 939 N N . CYS A 1 113 ? 3.550 -1.208 -5.941 1.00 92.94 113 CYS A N 1
ATOM 940 C CA . CYS A 1 113 ? 3.613 -0.432 -7.166 1.00 92.94 113 CYS A CA 1
ATOM 941 C C . CYS A 1 113 ? 4.395 -1.198 -8.220 1.00 92.94 113 CYS A C 1
ATOM 943 O O . CYS A 1 113 ? 5.214 -2.070 -7.916 1.00 92.94 113 CYS A O 1
ATOM 945 N N . GLY A 1 114 ? 4.187 -0.849 -9.479 1.00 87.44 114 GLY A N 1
ATOM 946 C CA . GLY A 1 114 ? 4.874 -1.497 -10.570 1.00 87.44 114 GLY A CA 1
ATOM 947 C C . GLY A 1 114 ? 5.242 -0.565 -11.697 1.00 87.44 114 GLY A C 1
ATOM 948 O O . GLY A 1 114 ? 4.765 0.558 -11.812 1.00 87.44 114 GLY A O 1
ATOM 949 N N . LYS A 1 115 ? 6.121 -1.071 -12.547 1.00 84.75 115 LYS A N 1
ATOM 950 C CA . LYS A 1 115 ? 6.556 -0.403 -13.763 1.00 84.75 115 LYS A CA 1
ATOM 951 C C . LYS A 1 115 ? 6.316 -1.357 -14.918 1.00 84.75 115 LYS A C 1
ATOM 953 O O . LYS A 1 115 ? 6.819 -2.487 -14.910 1.00 84.75 115 LYS A O 1
ATOM 958 N N . LYS A 1 116 ? 5.499 -0.929 -15.878 1.00 78.56 116 LYS A N 1
ATOM 959 C CA . LYS A 1 116 ? 5.315 -1.654 -17.135 1.00 78.56 116 LYS A CA 1
ATOM 960 C C . LYS A 1 116 ? 6.560 -1.434 -17.989 1.00 78.56 116 LYS A C 1
ATOM 962 O O . LYS A 1 116 ? 7.054 -0.321 -18.043 1.00 78.56 116 LYS A O 1
ATOM 967 N N . ILE A 1 117 ? 7.078 -2.491 -18.604 1.00 75.00 117 ILE A N 1
ATOM 968 C CA . ILE A 1 117 ? 8.268 -2.470 -19.455 1.00 75.00 117 ILE A CA 1
ATOM 969 C C . ILE A 1 117 ? 7.930 -3.213 -20.738 1.00 75.00 117 ILE A C 1
ATOM 971 O O . ILE A 1 117 ? 7.524 -4.377 -20.711 1.00 75.00 117 ILE A O 1
ATOM 975 N N . LYS A 1 118 ? 8.130 -2.550 -21.874 1.00 68.62 118 LYS A N 1
ATOM 976 C CA . LYS A 1 118 ? 7.990 -3.181 -23.187 1.00 68.62 118 LYS A CA 1
ATOM 977 C C . LYS A 1 118 ? 9.271 -3.935 -23.532 1.00 68.62 118 LYS A C 1
ATOM 979 O O . LYS A 1 118 ? 10.330 -3.329 -23.659 1.00 68.62 118 LYS A O 1
ATOM 984 N N . PHE A 1 119 ? 9.175 -5.250 -23.715 1.00 67.38 119 PHE A N 1
ATOM 985 C CA . PHE A 1 119 ? 10.263 -6.083 -24.224 1.00 67.38 119 PHE A CA 1
ATOM 986 C C . PHE A 1 119 ? 9.838 -6.731 -25.546 1.00 67.38 119 PHE A C 1
ATOM 988 O O . PHE A 1 119 ? 9.151 -7.752 -25.551 1.00 67.38 119 PHE A O 1
ATOM 995 N N . LEU A 1 120 ? 10.253 -6.147 -26.677 1.00 72.25 120 LEU A N 1
ATOM 996 C CA . LEU A 1 120 ? 9.835 -6.567 -28.025 1.00 72.25 120 LEU A CA 1
ATOM 997 C C . LE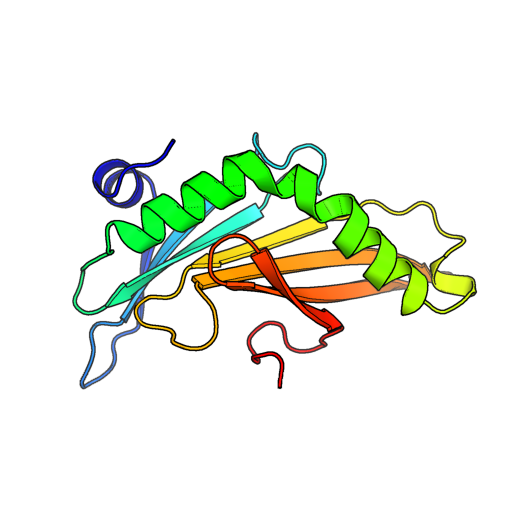U A 1 120 ? 8.296 -6.610 -28.153 1.00 72.25 120 LEU A C 1
ATOM 999 O O . LEU A 1 120 ? 7.663 -5.560 -28.207 1.00 72.25 120 LEU A O 1
ATOM 1003 N N . PHE A 1 121 ? 7.708 -7.811 -28.176 1.00 66.75 121 PHE A N 1
ATOM 1004 C CA . PHE A 1 121 ? 6.264 -8.063 -28.281 1.00 66.75 121 PHE A CA 1
ATOM 1005 C C . PHE A 1 121 ? 5.619 -8.490 -26.951 1.00 66.75 121 PHE A C 1
ATOM 1007 O O . PHE A 1 121 ? 4.433 -8.809 -26.921 1.00 66.75 121 PHE A O 1
ATOM 1014 N N . LEU A 1 122 ? 6.391 -8.546 -25.861 1.00 65.69 122 LEU A N 1
ATOM 1015 C CA . LEU A 1 122 ? 5.922 -8.958 -24.542 1.00 65.69 122 LEU A CA 1
ATOM 1016 C C . LEU A 1 122 ? 5.958 -7.774 -23.580 1.00 65.69 122 LEU A C 1
ATOM 1018 O O . LEU A 1 122 ? 7.005 -7.166 -23.344 1.00 65.69 122 LEU A O 1
ATOM 1022 N N . ASP A 1 123 ? 4.811 -7.495 -22.976 1.00 68.88 123 ASP A N 1
ATOM 1023 C CA . ASP A 1 123 ? 4.732 -6.613 -21.824 1.00 68.88 123 ASP A CA 1
ATOM 1024 C C . ASP A 1 123 ? 5.238 -7.376 -20.596 1.00 68.88 123 ASP A C 1
ATOM 1026 O O . ASP A 1 123 ? 4.683 -8.405 -20.205 1.00 68.88 123 ASP A O 1
ATOM 1030 N N . ARG A 1 124 ? 6.311 -6.881 -19.981 1.00 72.69 124 ARG A N 1
ATOM 1031 C CA . ARG A 1 124 ? 6.764 -7.338 -18.667 1.00 72.69 124 ARG A CA 1
ATOM 1032 C C . ARG A 1 124 ? 6.408 -6.291 -17.631 1.00 72.69 124 ARG A C 1
ATOM 1034 O O . ARG A 1 124 ? 6.464 -5.094 -17.890 1.00 72.69 124 ARG A O 1
ATOM 1041 N N . ARG A 1 125 ? 6.061 -6.747 -16.435 1.00 79.62 125 ARG A N 1
ATOM 1042 C CA . ARG A 1 125 ? 5.802 -5.873 -15.298 1.00 79.62 125 ARG A CA 1
ATOM 1043 C C . ARG A 1 125 ? 6.828 -6.154 -14.221 1.00 79.62 125 ARG A C 1
ATOM 1045 O O . ARG A 1 125 ? 7.055 -7.306 -13.861 1.00 79.62 125 ARG A O 1
ATOM 1052 N N . ILE A 1 126 ? 7.445 -5.098 -13.715 1.00 85.69 126 ILE A N 1
ATOM 1053 C CA . ILE A 1 1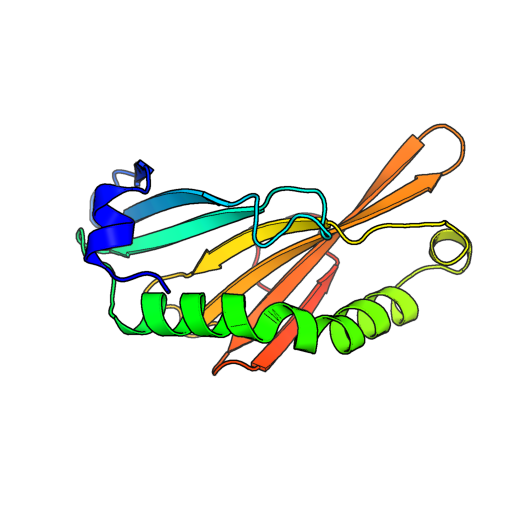26 ? 8.163 -5.166 -12.449 1.00 85.69 126 ILE A CA 1
ATOM 1054 C C . ILE A 1 126 ? 7.191 -4.780 -11.362 1.00 85.69 126 ILE A C 1
ATOM 1056 O O . ILE A 1 126 ? 6.569 -3.727 -11.458 1.00 85.69 126 ILE A O 1
ATOM 1060 N N . THR A 1 127 ? 7.106 -5.617 -10.339 1.00 90.69 127 THR A N 1
ATOM 1061 C CA . THR A 1 127 ? 6.336 -5.346 -9.132 1.00 90.69 127 THR A CA 1
ATOM 1062 C C . THR A 1 127 ? 7.301 -5.103 -7.985 1.00 90.69 127 THR A C 1
ATOM 1064 O O . THR A 1 127 ? 8.274 -5.839 -7.793 1.00 90.69 127 THR A O 1
ATOM 1067 N N . LEU A 1 128 ? 7.037 -4.045 -7.233 1.00 92.69 128 LEU A N 1
ATOM 1068 C CA . LEU A 1 128 ? 7.761 -3.668 -6.036 1.00 92.69 128 LEU A CA 1
ATOM 1069 C C . LEU A 1 128 ? 6.809 -3.741 -4.852 1.00 92.69 128 LEU A C 1
ATOM 1071 O O . LEU A 1 128 ? 5.676 -3.269 -4.931 1.00 92.69 128 LEU A O 1
ATOM 1075 N N . ARG A 1 129 ? 7.304 -4.286 -3.745 1.00 95.69 129 ARG A N 1
ATOM 1076 C CA . ARG A 1 129 ? 6.692 -4.153 -2.429 1.00 95.69 129 ARG A CA 1
ATOM 1077 C C . ARG A 1 129 ? 7.498 -3.141 -1.635 1.00 95.69 129 ARG A C 1
ATOM 1079 O O . ARG A 1 129 ? 8.697 -3.335 -1.410 1.00 95.69 129 ARG A O 1
ATOM 1086 N N . ILE A 1 130 ? 6.839 -2.067 -1.230 1.00 96.06 130 ILE A N 1
ATOM 1087 C CA . ILE A 1 130 ? 7.418 -1.010 -0.412 1.00 96.06 130 ILE A CA 1
ATOM 1088 C C . ILE A 1 130 ? 6.743 -1.065 0.947 1.00 96.06 130 ILE A C 1
ATOM 1090 O O . ILE A 1 130 ? 5.525 -0.939 1.038 1.00 96.06 130 ILE A O 1
ATOM 1094 N N . GLU A 1 131 ? 7.528 -1.240 1.999 1.00 97.62 131 GLU A N 1
ATOM 1095 C CA . GLU A 1 131 ? 7.021 -1.277 3.367 1.00 97.62 131 GLU A CA 1
ATOM 1096 C C . GLU A 1 131 ? 7.378 0.024 4.073 1.00 97.62 131 GLU A C 1
ATOM 1098 O O . GLU A 1 131 ? 8.520 0.489 4.011 1.00 97.62 131 GLU A O 1
ATOM 1103 N N . PHE A 1 132 ? 6.405 0.595 4.772 1.00 97.56 132 PHE A N 1
ATOM 1104 C CA . PHE A 1 132 ? 6.545 1.833 5.521 1.00 97.56 132 PHE A CA 1
ATOM 1105 C C . PHE A 1 132 ? 6.465 1.561 7.016 1.00 97.56 132 PHE A C 1
ATOM 1107 O O . PHE A 1 132 ? 5.683 0.728 7.475 1.00 97.56 132 PHE A O 1
ATOM 1114 N N . LYS A 1 133 ? 7.257 2.296 7.793 1.00 96.50 133 LYS A N 1
ATOM 1115 C CA . LYS A 1 133 ? 7.176 2.310 9.255 1.00 96.50 133 LYS A CA 1
ATOM 1116 C C . LYS A 1 133 ? 7.376 3.735 9.747 1.00 96.50 133 LYS A C 1
ATOM 1118 O O . LYS A 1 133 ? 8.302 4.409 9.300 1.00 96.50 133 LYS A O 1
ATOM 1123 N N . ASN A 1 134 ? 6.519 4.195 10.654 1.00 94.69 134 ASN A N 1
ATOM 1124 C CA . ASN A 1 134 ? 6.562 5.542 11.228 1.00 94.69 134 ASN A CA 1
ATOM 1125 C C . ASN A 1 134 ? 6.593 6.652 10.153 1.00 94.69 134 ASN A C 1
ATOM 1127 O O . ASN A 1 134 ? 7.339 7.621 10.269 1.00 94.69 134 ASN A O 1
ATOM 1131 N N . GLY A 1 135 ? 5.828 6.483 9.068 1.00 91.88 135 GLY A N 1
ATOM 1132 C CA . GLY A 1 135 ? 5.752 7.455 7.967 1.00 91.88 135 GLY A CA 1
ATOM 1133 C C . GLY A 1 135 ? 6.983 7.518 7.050 1.00 91.88 135 GLY A C 1
ATOM 1134 O O . GLY A 1 135 ? 7.058 8.400 6.194 1.00 91.88 135 GLY A O 1
ATOM 1135 N N . LEU A 1 136 ? 7.936 6.595 7.199 1.00 93.94 136 LEU A N 1
ATOM 1136 C CA . LEU A 1 136 ? 9.147 6.505 6.383 1.00 93.94 136 LEU A CA 1
ATOM 1137 C C . LEU A 1 136 ? 9.182 5.190 5.605 1.00 93.94 136 LEU A C 1
ATOM 1139 O O . LEU A 1 136 ? 8.669 4.171 6.069 1.00 93.94 136 LEU A O 1
ATOM 1143 N N . VAL A 1 137 ? 9.831 5.200 4.439 1.00 95.62 137 VAL A N 1
ATOM 1144 C CA . VAL A 1 137 ? 10.140 3.973 3.695 1.00 95.62 137 VAL A CA 1
ATOM 1145 C C . VAL A 1 137 ? 11.128 3.147 4.513 1.00 95.62 137 VAL A C 1
ATOM 1147 O O . VAL A 1 137 ? 12.258 3.574 4.753 1.00 95.62 137 VAL A O 1
ATOM 1150 N N . LYS A 1 138 ? 10.706 1.952 4.921 1.00 95.81 138 LYS A N 1
ATOM 1151 C CA . LYS A 1 138 ? 11.534 0.989 5.647 1.00 95.81 138 LYS A CA 1
ATOM 1152 C C . LYS A 1 138 ? 12.293 0.089 4.677 1.00 95.81 138 LYS A C 1
ATOM 1154 O O . LYS A 1 138 ? 13.505 -0.060 4.799 1.00 95.81 138 LYS A O 1
ATOM 1159 N N . THR A 1 139 ? 11.586 -0.512 3.721 1.00 95.31 139 THR A N 1
ATOM 1160 C CA . THR A 1 139 ? 12.166 -1.423 2.726 1.00 95.31 139 THR A CA 1
ATOM 1161 C C . THR A 1 139 ? 11.512 -1.219 1.363 1.00 95.31 139 THR A C 1
ATOM 1163 O O . THR A 1 139 ? 10.340 -0.862 1.264 1.00 95.31 139 THR A O 1
ATOM 1166 N N . ILE A 1 140 ? 12.279 -1.459 0.300 1.00 94.69 140 ILE A N 1
ATOM 1167 C CA . ILE A 1 140 ? 11.783 -1.574 -1.074 1.00 94.69 140 ILE A CA 1
ATOM 1168 C C . ILE A 1 140 ? 12.366 -2.866 -1.636 1.00 94.69 140 ILE A C 1
ATOM 1170 O O . ILE A 1 140 ? 13.576 -3.084 -1.537 1.00 94.69 140 ILE A O 1
ATOM 1174 N N . LYS A 1 141 ? 11.528 -3.716 -2.230 1.00 93.56 141 LYS A N 1
ATOM 1175 C CA . LYS A 1 141 ? 11.972 -4.976 -2.831 1.00 93.56 141 LYS A CA 1
ATOM 1176 C C . LYS A 1 141 ? 11.215 -5.277 -4.113 1.00 93.56 141 LYS A C 1
ATOM 1178 O O . LYS A 1 141 ? 9.990 -5.194 -4.151 1.00 93.56 141 LYS A O 1
ATOM 1183 N N . ARG A 1 142 ? 11.942 -5.690 -5.154 1.00 90.62 142 ARG A N 1
ATOM 1184 C CA . ARG A 1 142 ? 11.345 -6.339 -6.330 1.00 90.62 142 ARG A CA 1
ATOM 1185 C C . ARG A 1 142 ? 10.823 -7.716 -5.931 1.00 90.62 142 ARG A C 1
ATOM 1187 O O . ARG A 1 142 ? 11.577 -8.515 -5.381 1.00 90.62 142 ARG A O 1
ATOM 1194 N N . THR A 1 143 ? 9.562 -8.002 -6.228 1.00 89.25 143 THR A N 1
ATOM 1195 C CA . THR A 1 143 ? 8.933 -9.272 -5.856 1.00 89.25 143 THR A CA 1
ATOM 1196 C C . THR A 1 143 ? 8.108 -9.860 -6.995 1.00 89.25 143 THR A C 1
ATOM 1198 O O . THR A 1 143 ? 7.526 -9.132 -7.796 1.00 89.25 143 THR A O 1
ATOM 1201 N N . ASN A 1 144 ? 8.060 -11.192 -7.048 1.00 86.62 144 ASN A N 1
ATOM 1202 C CA . ASN A 1 144 ? 7.114 -11.945 -7.874 1.00 86.62 144 ASN A CA 1
ATOM 1203 C C . ASN A 1 144 ? 5.869 -12.358 -7.069 1.00 86.62 144 ASN A C 1
ATOM 1205 O O . ASN A 1 144 ? 4.881 -12.780 -7.659 1.00 86.62 144 ASN A O 1
ATOM 1209 N N . ASN A 1 145 ? 5.926 -12.227 -5.738 1.00 87.38 145 ASN A N 1
ATOM 1210 C CA . ASN A 1 145 ? 4.814 -12.448 -4.826 1.00 87.38 145 ASN A CA 1
ATOM 1211 C C . ASN A 1 145 ? 4.628 -11.212 -3.930 1.00 87.38 145 ASN A C 1
ATOM 1213 O O . ASN A 1 145 ? 5.396 -10.978 -2.996 1.00 87.38 145 ASN A O 1
ATOM 1217 N N . SER A 1 146 ? 3.626 -10.387 -4.232 1.00 83.25 146 SER A N 1
ATOM 1218 C CA . SER A 1 146 ? 3.373 -9.136 -3.511 1.00 83.25 146 SER A CA 1
ATOM 1219 C C . SER A 1 146 ? 2.801 -9.336 -2.110 1.00 83.25 146 SER A C 1
ATOM 1221 O O . SER A 1 146 ? 2.803 -8.374 -1.346 1.00 83.25 146 SER A O 1
ATOM 1223 N N . THR A 1 147 ? 2.349 -10.543 -1.750 1.00 85.81 147 THR A N 1
ATOM 1224 C CA . THR A 1 147 ? 1.813 -10.840 -0.411 1.00 85.81 147 THR A CA 1
ATOM 1225 C C . THR A 1 147 ? 2.895 -11.241 0.591 1.00 85.81 147 THR A C 1
ATOM 1227 O O . THR A 1 147 ? 2.636 -11.240 1.789 1.00 85.81 147 THR A O 1
ATOM 1230 N N . GLU A 1 148 ? 4.096 -11.592 0.127 1.00 87.38 148 GLU A N 1
ATOM 1231 C CA . GLU A 1 148 ? 5.222 -11.950 0.992 1.00 87.38 148 GLU A CA 1
ATOM 1232 C C . GLU A 1 148 ? 5.944 -10.702 1.509 1.00 87.38 148 GLU A C 1
ATOM 1234 O O . GLU A 1 148 ? 6.273 -9.798 0.741 1.00 87.38 148 GLU A O 1
ATOM 1239 N N . ASP A 1 149 ? 6.213 -10.678 2.815 1.00 87.00 149 ASP A N 1
ATOM 1240 C CA . ASP A 1 149 ? 6.995 -9.624 3.462 1.00 87.00 149 ASP A CA 1
ATOM 1241 C C . ASP A 1 149 ? 8.418 -9.523 2.891 1.00 87.00 149 ASP A C 1
ATOM 1243 O O . ASP A 1 149 ? 9.038 -10.504 2.457 1.00 87.00 149 ASP A O 1
ATOM 1247 N N . ASN A 1 150 ? 8.993 -8.328 2.984 1.00 86.75 150 ASN A N 1
ATOM 1248 C CA . ASN A 1 150 ? 10.407 -8.137 2.713 1.00 86.75 150 ASN A CA 1
ATOM 1249 C C . ASN A 1 150 ? 11.232 -8.693 3.890 1.00 86.75 150 ASN A C 1
ATOM 1251 O O . ASN A 1 150 ? 11.275 -8.095 4.965 1.00 86.75 150 ASN A O 1
ATOM 1255 N N . ASN A 1 151 ? 11.873 -9.850 3.679 1.00 73.62 151 ASN A N 1
ATOM 1256 C CA . ASN A 1 151 ? 12.931 -10.378 4.559 1.00 73.62 151 ASN A CA 1
ATOM 1257 C C . ASN A 1 151 ? 14.179 -9.496 4.552 1.00 73.62 151 ASN A C 1
ATOM 1259 O O . ASN A 1 151 ? 14.579 -9.092 3.432 1.00 73.62 151 ASN A O 1
#

Nearest PDB structures (foldseek):
  5trv-assembly1_A  TM=5.917E-01  e=8.835E-01  synthetic construct
  5aiw-assembly1_A  TM=4.122E-01  e=3.536E-01  Enterococcus faecalis EnGen0234
  3en8-assembly1_A-2  TM=5.620E-01  e=2.621E+00  Paraburkholderia xenovorans LB400
  4u13-assembly1_B  TM=4.517E-01  e=1.479E+00  Sinorhizobium meliloti 1021
  6w90-assembly1_A  TM=4.392E-01  e=3.112E+00  synthetic construct

Solvent-accessible surface area (backbone atoms only — not comparable to full-atom values): 8704 Å² total; per-residue (Å²): 131,76,46,73,65,55,47,68,74,70,29,50,75,46,74,52,90,48,102,86,48,52,39,32,30,37,33,46,75,45,36,83,96,25,56,90,19,75,42,38,29,38,37,36,41,35,26,54,76,87,41,72,58,70,66,50,45,53,53,50,42,52,42,75,76,42,54,77,76,46,44,66,61,53,51,50,51,47,63,75,73,46,55,75,74,67,64,78,51,92,62,65,56,28,38,53,34,40,39,28,59,64,92,50,88,86,38,57,35,33,42,35,33,32,37,58,42,82,52,94,94,42,84,43,72,48,37,32,40,32,34,23,40,94,94,36,86,70,47,78,43,83,44,96,53,81,87,60,78,90,128

Foldseek 3Di:
DDDPVNLVVPFDKAWDDDPVWTKIWGWDKDFPLCVQAARIEIETQIDTPNDGDRLLVVLVVLCSVCVVVCVVVVVVVCVVPDDPQQVPDDKGKHWYYKYAYPPDPPARIWTWIWIWGDDPPDIDIWIWIFGHHPSHTPDIDTDPDNVDDDD

Organism: NCBI:txid1076179

Mean predicted aligned error: 5.39 Å

Radius of gyration: 16.27 Å; Cα contacts (8 Å, |Δi|>4): 269; chains: 1; bounding box: 40×34×44 Å